Protein AF-A0AAV9Q1L6-F1 (afdb_monomer_lite)

Secondary structure (DSSP, 8-state):
------------TT--HHHHHHHTS---TT--EEEEE-TTSEEEEEETTS-EEEEEEPPHHHHHHHHTTS-HHHHHHHHHHTTT--GGG---HHHHHS--GGGS-HHHHHHHHTTSSSS---------

Organism: NCBI:txid1690605

Sequence (128 aa):
MEQPTSGPKLSCGNQPVLLTELKALEKHPTGEGFSHLGMDGVWREFDKDGKVWSYQTLSPEEIKEMVNVWPEDIRNFLEKELRGVDGRNVKDMAQLLHPDADIMPPVLQSAIVGHQQVTSASQKNSTS

Foldseek 3Di:
DDDDDDDDDPDDPDDPPLVVVLVVPDADPVNAWDWDQFLLQKIFTAHNVRWTPDIDWAALVSQLSVLVVDP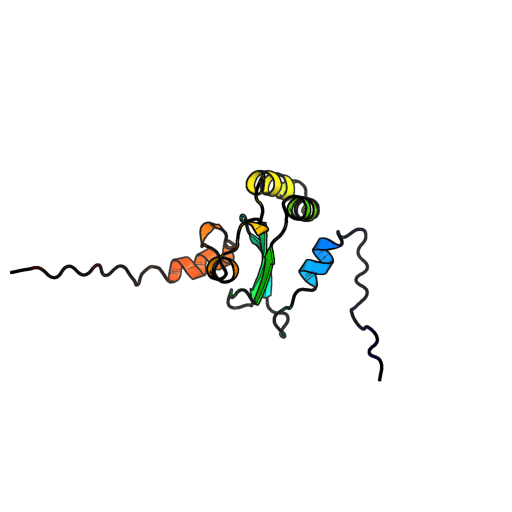PVSSVVSCVSNPVRGSVVPPDPCCRGPPDLVRRDPVCVVVVVVPPPPPPPPDDDDDD

Structure (mmCIF, N/CA/C/O backbone):
data_AF-A0AAV9Q1L6-F1
#
_entry.id   AF-A0AAV9Q1L6-F1
#
loop_
_atom_site.group_PDB
_atom_site.id
_atom_site.type_symbol
_atom_site.label_atom_id
_atom_site.label_alt_id
_atom_site.label_comp_id
_atom_site.label_asym_id
_atom_site.label_entity_id
_atom_site.label_seq_id
_atom_site.pdbx_PDB_ins_code
_atom_site.Cartn_x
_atom_site.Cartn_y
_atom_site.Cartn_z
_atom_site.occupancy
_atom_site.B_iso_or_equiv
_atom_site.auth_seq_id
_atom_site.auth_comp_id
_atom_site.auth_asym_id
_atom_site.auth_atom_id
_atom_site.pdbx_PDB_model_num
ATOM 1 N N . MET A 1 1 ? 34.465 -0.546 16.634 1.00 42.91 1 MET A N 1
ATOM 2 C CA . MET A 1 1 ? 34.159 0.184 15.388 1.00 42.91 1 MET A CA 1
ATOM 3 C C . MET A 1 1 ? 32.656 0.275 15.333 1.00 42.91 1 MET A C 1
ATOM 5 O O . MET A 1 1 ? 31.982 -0.676 14.968 1.00 42.91 1 MET A O 1
ATOM 9 N N . GLU A 1 2 ? 32.169 1.353 15.922 1.00 39.47 2 GLU A N 1
ATOM 10 C CA . GLU A 1 2 ? 30.757 1.642 16.120 1.00 39.47 2 GLU A CA 1
ATOM 11 C C . GLU A 1 2 ? 30.200 2.156 14.795 1.00 39.47 2 GLU A C 1
ATOM 13 O O . GLU A 1 2 ? 30.866 2.933 14.113 1.00 39.47 2 GLU A O 1
ATOM 18 N N . GLN A 1 3 ? 29.019 1.687 14.404 1.00 42.31 3 GLN A N 1
ATOM 19 C CA . GLN A 1 3 ? 28.280 2.260 13.285 1.00 42.31 3 GLN A CA 1
ATOM 20 C C . GLN A 1 3 ? 27.481 3.463 13.800 1.00 42.31 3 GLN A C 1
ATOM 22 O O . GLN A 1 3 ? 26.657 3.268 14.695 1.00 42.31 3 GLN A O 1
ATOM 27 N N . PRO A 1 4 ? 27.627 4.669 13.224 1.00 41.53 4 PRO A N 1
ATOM 28 C CA . PRO A 1 4 ? 26.617 5.698 13.354 1.00 41.53 4 PRO A CA 1
ATOM 29 C C . PRO A 1 4 ? 26.000 5.992 11.982 1.00 41.53 4 PRO A C 1
ATOM 31 O O . PRO A 1 4 ? 26.627 6.549 11.084 1.00 41.53 4 PRO A O 1
ATOM 34 N N . THR A 1 5 ? 24.747 5.561 11.845 1.00 45.31 5 THR A N 1
ATOM 35 C CA . THR A 1 5 ? 23.634 6.396 11.370 1.00 45.31 5 THR A CA 1
ATOM 36 C C . THR A 1 5 ? 23.948 7.403 10.254 1.00 45.31 5 THR A C 1
ATOM 38 O O . THR A 1 5 ? 24.226 8.575 10.495 1.00 45.31 5 THR A O 1
ATOM 41 N N . SER A 1 6 ? 23.757 6.987 9.001 1.00 41.81 6 SER A N 1
ATOM 42 C CA . SER A 1 6 ? 23.529 7.926 7.898 1.00 41.81 6 SER A CA 1
ATOM 43 C C . SER A 1 6 ? 22.317 7.481 7.084 1.00 41.81 6 SER A C 1
ATOM 45 O O . SER A 1 6 ? 22.430 6.859 6.036 1.00 41.81 6 SER A O 1
ATOM 47 N N . GLY A 1 7 ? 21.132 7.758 7.627 1.00 38.56 7 GLY A N 1
ATOM 48 C CA . GLY A 1 7 ? 19.896 7.844 6.855 1.00 38.56 7 GLY A CA 1
ATOM 49 C C . GLY A 1 7 ? 19.538 9.326 6.724 1.00 38.56 7 GLY A C 1
ATOM 50 O O . GLY A 1 7 ? 19.563 10.028 7.740 1.00 38.56 7 GLY A O 1
ATOM 51 N N . PRO A 1 8 ? 19.274 9.850 5.515 1.00 42.44 8 PRO A N 1
ATOM 52 C CA . PRO A 1 8 ? 19.032 11.269 5.321 1.00 42.44 8 PRO A CA 1
ATOM 53 C C . PRO A 1 8 ? 17.811 11.718 6.126 1.00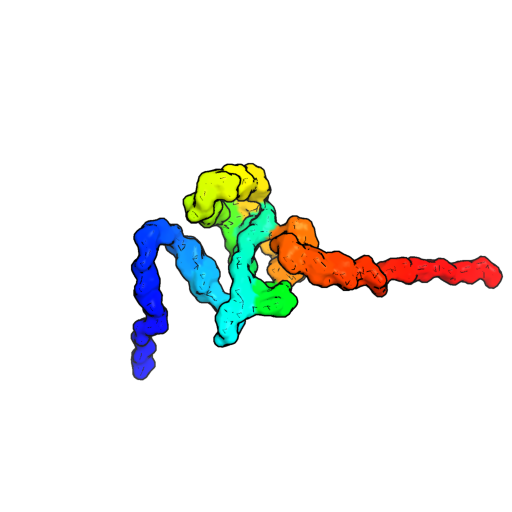 42.44 8 PRO A C 1
ATOM 55 O O . PRO A 1 8 ? 16.732 11.132 6.063 1.00 42.44 8 PRO A O 1
ATOM 58 N N . LYS A 1 9 ? 18.015 12.800 6.879 1.00 45.22 9 LYS A N 1
ATOM 59 C CA . LYS A 1 9 ? 17.005 13.586 7.585 1.00 45.22 9 LYS A CA 1
ATOM 60 C C . LYS A 1 9 ? 15.962 14.091 6.580 1.00 45.22 9 LYS A C 1
ATOM 62 O O . LYS A 1 9 ? 16.105 15.182 6.033 1.00 45.22 9 LYS A O 1
ATOM 67 N N . LEU A 1 10 ? 14.918 13.307 6.323 1.00 37.88 10 LEU A N 1
ATOM 68 C CA . LEU A 1 10 ? 13.765 13.740 5.537 1.00 37.88 10 LEU A CA 1
ATOM 69 C C . LEU A 1 10 ? 12.830 14.540 6.445 1.00 37.88 10 LEU A C 1
ATOM 71 O O . LEU A 1 10 ? 11.971 14.018 7.145 1.00 37.88 10 LEU A O 1
ATOM 75 N N . SER A 1 11 ? 13.065 15.848 6.450 1.00 61.22 11 SER A N 1
ATOM 76 C CA . SER A 1 11 ? 12.168 16.850 7.009 1.00 61.22 11 SER A CA 1
ATOM 77 C C . SER A 1 11 ? 10.964 17.034 6.081 1.00 61.22 11 SER A C 1
ATOM 79 O O . SER A 1 11 ? 11.045 17.808 5.130 1.00 61.22 11 SER A O 1
ATOM 81 N N . CYS A 1 12 ? 9.841 16.382 6.383 1.00 31.11 12 CYS A N 1
ATOM 82 C CA . CYS A 1 12 ? 8.501 16.782 5.938 1.00 31.11 12 CYS A CA 1
ATOM 83 C C . CYS A 1 12 ? 7.532 16.538 7.107 1.00 31.11 12 CYS A C 1
ATOM 85 O O . CYS A 1 12 ? 7.426 15.412 7.585 1.00 31.11 12 CYS A O 1
ATOM 87 N N . GLY A 1 13 ? 6.905 17.600 7.622 1.00 43.97 13 GLY A N 1
ATOM 88 C CA . GLY A 1 13 ? 6.117 17.598 8.860 1.00 43.97 13 GLY A CA 1
ATOM 89 C C . GLY A 1 13 ? 5.041 16.507 8.936 1.00 43.97 13 GLY A C 1
ATOM 90 O O . GLY A 1 13 ? 4.395 16.191 7.941 1.00 43.97 13 GLY A O 1
ATOM 91 N N . ASN A 1 14 ? 4.878 15.947 10.140 1.00 49.72 14 ASN A N 1
ATOM 92 C CA . ASN A 1 14 ? 3.850 14.983 10.551 1.00 49.72 14 ASN A CA 1
ATOM 93 C C . ASN A 1 14 ? 3.542 13.868 9.535 1.00 49.72 14 ASN A C 1
ATOM 95 O O . ASN A 1 14 ? 2.381 13.604 9.230 1.00 49.72 14 ASN A O 1
ATOM 99 N N . GLN A 1 15 ? 4.564 13.186 9.014 1.00 52.72 15 GLN A N 1
ATOM 100 C CA . GLN A 1 15 ? 4.327 11.873 8.413 1.00 52.72 15 GLN A CA 1
ATOM 101 C C . GLN A 1 15 ? 4.038 10.866 9.538 1.00 52.72 15 GLN A C 1
ATOM 103 O O . GLN A 1 15 ? 4.763 10.880 10.539 1.00 52.72 15 GLN A O 1
ATOM 108 N N . PRO A 1 16 ? 3.004 10.015 9.413 1.00 67.38 16 PRO A N 1
ATOM 109 C CA . PRO A 1 16 ? 2.808 8.924 10.355 1.00 67.38 16 PRO A CA 1
ATOM 110 C C . PRO A 1 16 ? 4.066 8.056 10.400 1.00 67.38 16 PRO A C 1
ATOM 112 O O . PRO A 1 16 ? 4.692 7.799 9.364 1.00 67.38 16 PRO A O 1
ATOM 115 N N . VAL A 1 17 ? 4.459 7.643 11.607 1.00 78.69 17 VAL A N 1
ATOM 116 C CA . VAL A 1 17 ? 5.659 6.818 11.842 1.00 78.69 17 VAL A CA 1
ATOM 117 C C . VAL A 1 17 ? 5.615 5.577 10.949 1.00 78.69 17 VAL A C 1
ATOM 119 O O . VAL A 1 17 ? 6.598 5.262 10.280 1.00 78.69 17 VAL A O 1
ATOM 122 N N . LEU A 1 18 ? 4.419 5.009 10.806 1.00 82.44 18 LEU A N 1
ATOM 123 C CA . LEU A 1 18 ? 4.117 3.874 9.954 1.00 82.44 18 LEU A CA 1
ATOM 124 C C . LEU A 1 18 ? 4.542 4.064 8.491 1.00 82.44 18 LEU A C 1
ATOM 126 O O . LEU A 1 18 ? 5.195 3.200 7.917 1.00 82.44 18 LEU A O 1
ATOM 130 N N . LEU A 1 19 ? 4.239 5.209 7.871 1.00 80.62 19 LEU A N 1
ATOM 131 C CA . LEU A 1 19 ? 4.650 5.465 6.485 1.00 80.62 19 LEU A CA 1
ATOM 132 C C . LEU A 1 19 ? 6.176 5.517 6.353 1.00 80.62 19 LEU A C 1
ATOM 134 O O . LEU A 1 19 ? 6.727 5.138 5.320 1.00 80.62 19 LEU A O 1
ATOM 138 N N . THR A 1 20 ? 6.859 6.003 7.387 1.00 79.81 20 THR A N 1
ATOM 139 C CA . THR A 1 20 ? 8.323 6.060 7.411 1.00 79.81 20 THR A CA 1
ATOM 140 C C . THR A 1 20 ? 8.912 4.656 7.511 1.00 79.81 20 THR A C 1
ATOM 142 O O . THR A 1 20 ? 9.833 4.345 6.760 1.00 79.81 20 THR A O 1
ATOM 145 N N . GLU A 1 21 ? 8.347 3.794 8.358 1.00 83.31 21 GLU A N 1
ATOM 146 C CA . GLU A 1 21 ? 8.732 2.381 8.471 1.00 83.31 21 GLU A CA 1
ATOM 147 C C . GLU A 1 21 ? 8.477 1.617 7.166 1.00 83.31 21 GLU A C 1
ATOM 149 O O . GLU A 1 21 ? 9.369 0.940 6.661 1.00 83.31 21 GLU A O 1
ATOM 154 N N . LEU A 1 22 ? 7.312 1.812 6.544 1.00 83.25 22 LEU A N 1
ATOM 155 C CA . LEU A 1 22 ? 6.973 1.192 5.260 1.00 83.25 22 LEU A CA 1
ATOM 156 C C . LEU A 1 22 ? 7.888 1.644 4.121 1.00 83.25 22 LEU A C 1
ATOM 158 O O . LEU A 1 22 ? 8.234 0.859 3.240 1.00 83.25 22 LEU A O 1
ATOM 162 N N . LYS A 1 23 ? 8.318 2.909 4.127 1.00 77.81 23 LYS A N 1
ATOM 163 C CA . LYS A 1 23 ? 9.311 3.411 3.168 1.00 77.81 23 LYS A CA 1
ATOM 164 C C . LYS A 1 23 ? 10.734 2.955 3.482 1.00 77.81 23 LYS A C 1
ATOM 166 O O . LYS A 1 23 ? 11.572 3.036 2.588 1.00 77.81 23 LYS A O 1
ATOM 171 N N . ALA A 1 24 ? 11.001 2.519 4.709 1.00 80.56 24 ALA A N 1
ATOM 172 C CA . ALA A 1 24 ? 12.282 1.969 5.133 1.00 80.56 24 ALA A CA 1
ATOM 173 C C . ALA A 1 24 ? 12.402 0.456 4.877 1.00 80.56 24 ALA A C 1
ATOM 175 O O . ALA A 1 24 ? 13.473 -0.100 5.122 1.00 80.56 24 ALA A O 1
ATOM 176 N N . LEU A 1 25 ? 11.343 -0.195 4.374 1.00 79.19 25 LEU A N 1
ATOM 177 C CA . LEU A 1 25 ? 11.412 -1.574 3.891 1.00 79.19 25 LEU A CA 1
ATOM 178 C C . LEU A 1 25 ? 12.515 -1.730 2.842 1.00 79.19 25 LEU A C 1
ATOM 180 O O . LEU A 1 25 ? 12.850 -0.780 2.126 1.00 79.19 25 LEU A O 1
ATOM 184 N N . GLU A 1 26 ? 13.073 -2.940 2.761 1.00 77.19 26 GLU A N 1
ATOM 185 C CA . GLU A 1 26 ? 14.093 -3.254 1.768 1.00 77.19 26 GLU A CA 1
ATOM 186 C C . GLU A 1 26 ? 13.557 -2.929 0.373 1.00 77.19 26 GLU A C 1
ATOM 188 O O . GLU A 1 26 ? 12.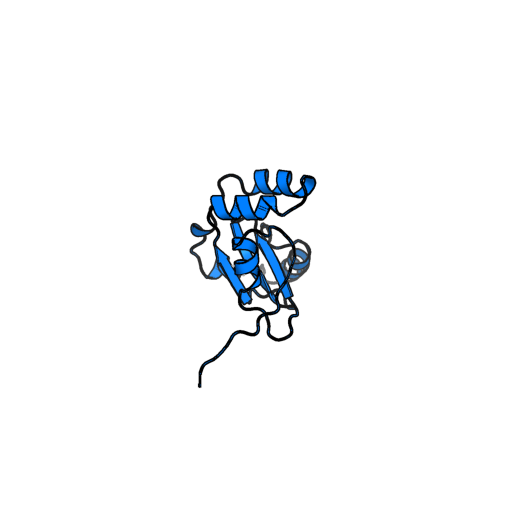489 -3.384 -0.038 1.00 77.19 26 GLU A O 1
ATOM 193 N N . LYS A 1 27 ? 14.311 -2.098 -0.343 1.00 74.75 27 LYS A N 1
ATOM 194 C CA . LYS A 1 27 ? 14.017 -1.715 -1.719 1.00 74.75 27 LYS A CA 1
ATOM 195 C C . LYS A 1 27 ? 14.985 -2.420 -2.645 1.00 74.75 27 LYS A C 1
ATOM 197 O O . LYS A 1 27 ? 16.083 -2.809 -2.238 1.00 74.75 27 LYS A O 1
ATOM 202 N N . HIS A 1 28 ? 14.618 -2.493 -3.918 1.00 70.88 28 HIS A N 1
ATOM 203 C CA . HIS A 1 28 ? 15.562 -2.921 -4.935 1.00 70.88 28 HIS A CA 1
ATOM 204 C C . HIS A 1 28 ? 16.810 -2.004 -4.911 1.00 70.88 28 HIS A C 1
ATOM 206 O O . HIS A 1 28 ? 16.662 -0.781 -4.825 1.00 70.88 28 HIS A O 1
ATOM 212 N N . PRO A 1 29 ? 18.043 -2.544 -4.984 1.00 70.81 29 PRO A N 1
ATOM 213 C CA . PRO A 1 29 ? 19.285 -1.773 -4.836 1.00 70.81 29 PRO A CA 1
ATOM 214 C C . PRO A 1 29 ? 19.492 -0.695 -5.907 1.00 70.81 29 PRO A C 1
ATOM 216 O O . PRO A 1 29 ? 20.289 0.218 -5.707 1.00 70.81 29 PRO A O 1
ATOM 219 N N . THR A 1 30 ? 18.782 -0.773 -7.035 1.00 72.94 30 THR A N 1
ATOM 220 C CA . THR A 1 30 ? 18.796 0.288 -8.056 1.00 72.94 30 THR A CA 1
ATOM 221 C C . THR A 1 30 ? 17.852 1.447 -7.729 1.00 72.94 30 THR A C 1
ATOM 223 O O . THR A 1 30 ? 17.882 2.466 -8.412 1.00 72.94 30 THR A O 1
ATOM 226 N N . GLY A 1 31 ? 17.014 1.315 -6.694 1.00 68.19 31 GLY A N 1
ATOM 227 C CA . GLY A 1 31 ? 15.944 2.261 -6.372 1.00 68.19 31 GLY A CA 1
ATOM 228 C C . GLY A 1 31 ? 14.800 2.260 -7.391 1.00 68.19 31 GLY A C 1
ATOM 229 O O . GLY A 1 31 ? 13.891 3.081 -7.287 1.00 68.19 31 GLY A O 1
ATOM 230 N N . GLU A 1 32 ? 14.843 1.359 -8.374 1.00 69.62 32 GLU A N 1
ATOM 231 C CA . GLU A 1 32 ? 13.823 1.210 -9.404 1.00 69.62 32 GLU A CA 1
ATOM 232 C C . GLU A 1 32 ? 12.722 0.290 -8.876 1.00 69.62 32 GLU A C 1
ATOM 234 O O . GLU A 1 32 ? 12.919 -0.910 -8.700 1.00 69.62 32 GLU A O 1
ATOM 239 N N . GLY A 1 33 ? 11.569 0.873 -8.570 1.00 75.94 33 GLY A N 1
ATOM 240 C CA . GLY A 1 33 ? 10.446 0.163 -7.981 1.00 75.94 33 GLY A CA 1
ATOM 241 C C . GLY A 1 33 ? 9.360 1.120 -7.519 1.00 75.94 33 GLY A C 1
ATOM 242 O O . GLY A 1 33 ? 9.498 2.342 -7.626 1.00 75.94 33 GLY A O 1
ATOM 243 N N . PHE A 1 34 ? 8.267 0.570 -7.004 1.00 81.75 34 PHE A N 1
ATOM 244 C CA . PHE A 1 34 ? 7.188 1.367 -6.441 1.00 81.75 34 PHE A CA 1
ATOM 245 C C . PHE A 1 34 ? 6.495 0.649 -5.284 1.00 81.75 34 PHE A C 1
ATOM 247 O O . PHE A 1 34 ? 6.379 -0.575 -5.255 1.00 81.75 34 PHE A O 1
ATOM 254 N N . SER A 1 35 ? 5.996 1.443 -4.341 1.00 84.94 35 SER A N 1
ATOM 255 C CA . SER A 1 35 ? 5.211 0.956 -3.213 1.00 84.94 35 SER A CA 1
ATOM 256 C C . SER A 1 35 ? 3.725 0.982 -3.543 1.00 84.94 35 SER A C 1
ATOM 258 O O . SER A 1 35 ? 3.233 1.955 -4.122 1.00 84.94 35 SER A O 1
ATOM 260 N N . HIS A 1 36 ? 2.988 -0.041 -3.127 1.00 85.75 36 HIS A N 1
ATOM 261 C CA . HIS A 1 36 ? 1.545 -0.100 -3.315 1.00 85.75 36 HIS A CA 1
ATOM 262 C C . HIS A 1 36 ? 0.853 -0.738 -2.110 1.00 85.75 36 HIS A C 1
ATOM 264 O O . HIS A 1 36 ? 1.260 -1.796 -1.630 1.00 85.75 36 HIS A O 1
ATOM 270 N N . LEU A 1 37 ? -0.211 -0.087 -1.637 1.00 86.75 37 LEU A N 1
ATOM 271 C CA . LEU A 1 37 ? -1.138 -0.653 -0.663 1.00 86.75 37 LEU A CA 1
ATOM 272 C C . LEU A 1 37 ? -2.215 -1.426 -1.423 1.00 86.75 37 LEU A C 1
ATOM 274 O O . LEU A 1 37 ? -3.036 -0.812 -2.102 1.00 86.75 37 LEU A O 1
ATOM 278 N N . GLY A 1 38 ? -2.196 -2.752 -1.311 1.00 84.62 38 GLY A N 1
ATOM 279 C CA . GLY A 1 38 ? -3.229 -3.591 -1.909 1.00 84.62 38 GLY A CA 1
ATOM 280 C C . GLY A 1 38 ? -4.564 -3.467 -1.170 1.00 84.62 38 GLY A C 1
ATOM 281 O O . GLY A 1 38 ? -4.609 -3.144 0.021 1.00 84.62 38 GLY A O 1
ATOM 282 N N . MET A 1 39 ? -5.662 -3.768 -1.871 1.00 84.38 39 MET A N 1
ATOM 283 C CA . MET A 1 39 ? -7.026 -3.784 -1.304 1.00 84.38 39 MET A CA 1
ATOM 284 C C . MET A 1 39 ? -7.226 -4.878 -0.237 1.00 84.38 39 MET A C 1
ATOM 286 O O . MET A 1 39 ? -8.245 -4.925 0.441 1.00 84.38 39 MET A O 1
ATOM 290 N N . ASP A 1 40 ? -6.232 -5.741 -0.061 1.00 83.94 40 ASP A N 1
ATOM 291 C CA . ASP A 1 40 ? -6.124 -6.754 0.981 1.00 83.94 40 ASP A CA 1
ATOM 292 C C . ASP A 1 40 ? -5.441 -6.245 2.265 1.00 83.94 40 ASP A C 1
ATOM 294 O O . ASP A 1 40 ? -5.276 -7.005 3.215 1.00 83.94 40 ASP A O 1
ATOM 298 N N . GLY A 1 41 ? -5.060 -4.962 2.327 1.00 87.06 41 GLY A N 1
ATOM 299 C CA . GLY A 1 41 ? -4.460 -4.353 3.519 1.00 87.06 41 GLY A CA 1
ATOM 300 C C . GLY A 1 41 ? -2.972 -4.664 3.689 1.00 87.06 41 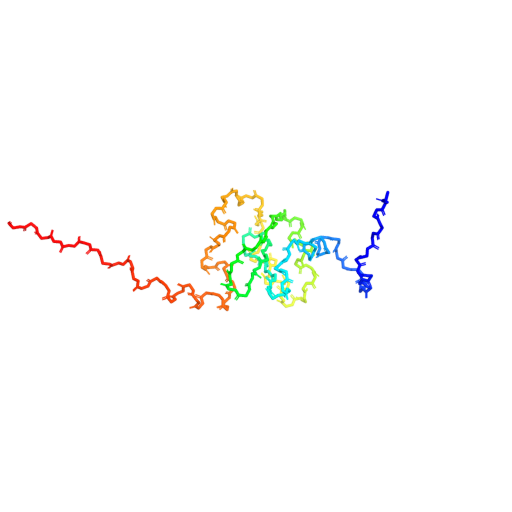GLY A C 1
ATOM 301 O O . GLY A 1 41 ? -2.422 -4.525 4.783 1.00 87.06 41 GLY A O 1
ATOM 302 N N . VAL A 1 42 ? -2.312 -5.101 2.618 1.00 89.31 42 VAL A N 1
ATOM 303 C CA . VAL A 1 42 ? -0.885 -5.427 2.613 1.00 89.31 42 VAL A CA 1
ATOM 304 C C . VAL A 1 42 ? -0.133 -4.392 1.789 1.00 89.31 42 VAL A C 1
ATOM 306 O O . VAL A 1 42 ? -0.445 -4.140 0.622 1.00 89.31 42 VAL A O 1
ATOM 309 N N . TRP A 1 43 ? 0.886 -3.797 2.400 1.00 89.12 43 TRP A N 1
ATOM 310 C CA . TRP A 1 43 ? 1.827 -2.922 1.720 1.00 89.12 43 TRP A CA 1
ATOM 311 C C . TRP A 1 43 ? 2.879 -3.762 1.007 1.00 89.12 43 TRP A C 1
ATOM 313 O O . TRP A 1 43 ? 3.500 -4.622 1.627 1.00 89.12 43 TRP A O 1
ATOM 323 N N . ARG A 1 44 ? 3.093 -3.520 -0.284 1.00 87.06 44 ARG A N 1
ATOM 324 C CA . ARG A 1 44 ? 4.057 -4.255 -1.106 1.00 87.06 44 ARG A CA 1
ATOM 325 C C . ARG A 1 44 ? 4.999 -3.289 -1.811 1.00 87.06 44 ARG A C 1
ATOM 327 O O . ARG A 1 44 ? 4.560 -2.309 -2.409 1.00 87.06 44 ARG A O 1
ATOM 334 N N . GLU A 1 45 ? 6.285 -3.596 -1.750 1.00 87.44 45 GLU A N 1
ATOM 335 C CA . GLU A 1 45 ? 7.337 -2.988 -2.558 1.00 87.44 45 GLU A CA 1
ATOM 336 C C . GLU A 1 45 ? 7.538 -3.847 -3.800 1.00 87.44 45 GLU A C 1
ATOM 338 O O . GLU A 1 45 ? 7.920 -5.014 -3.698 1.00 87.44 45 GLU A O 1
ATOM 343 N N . PHE A 1 46 ? 7.282 -3.269 -4.965 1.00 83.12 46 PHE A N 1
ATOM 344 C CA . PHE A 1 46 ? 7.524 -3.900 -6.253 1.00 83.12 46 PHE A CA 1
ATOM 345 C C . PHE A 1 46 ? 8.829 -3.387 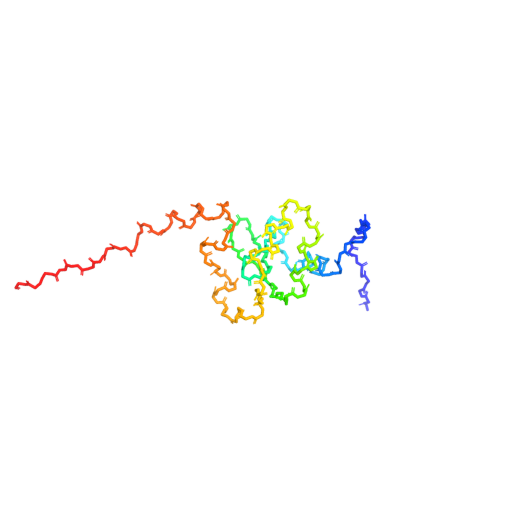-6.854 1.00 83.12 46 PHE A C 1
ATOM 347 O O . PHE A 1 46 ? 9.126 -2.196 -6.783 1.00 83.12 46 PHE A O 1
ATOM 354 N N . ASP A 1 47 ? 9.582 -4.284 -7.475 1.00 82.00 47 ASP A N 1
ATOM 355 C CA . ASP A 1 47 ? 10.684 -3.960 -8.381 1.00 82.00 47 ASP A CA 1
ATOM 356 C C . ASP A 1 47 ? 10.149 -3.536 -9.773 1.00 82.00 47 ASP A C 1
ATOM 358 O O . ASP A 1 47 ? 8.958 -3.679 -10.070 1.00 82.00 47 ASP A O 1
ATOM 362 N N . LYS A 1 48 ? 11.022 -3.006 -10.639 1.00 79.31 48 LYS A N 1
ATOM 363 C CA . LYS A 1 48 ? 10.702 -2.611 -12.022 1.00 79.31 48 LYS A CA 1
ATOM 364 C C . LYS A 1 48 ? 10.056 -3.717 -12.867 1.00 79.31 48 LYS A C 1
ATOM 366 O O . LYS A 1 48 ? 9.271 -3.402 -13.758 1.00 79.31 48 LYS A O 1
ATOM 371 N N . ASP A 1 49 ? 10.354 -4.987 -12.592 1.00 76.44 49 ASP A N 1
ATOM 372 C CA . ASP A 1 49 ? 9.778 -6.144 -13.281 1.00 76.44 49 ASP A CA 1
ATOM 373 C C . ASP A 1 49 ? 8.399 -6.537 -12.707 1.00 76.44 49 ASP A C 1
ATOM 375 O O . ASP A 1 49 ? 7.791 -7.521 -13.127 1.00 76.44 49 ASP A O 1
ATOM 379 N N . GLY A 1 50 ? 7.877 -5.776 -11.736 1.00 72.44 50 GLY A N 1
ATOM 380 C CA . GLY A 1 50 ? 6.588 -6.037 -11.093 1.00 72.44 50 GLY A CA 1
ATOM 381 C C . GLY A 1 50 ? 6.630 -7.193 -10.092 1.00 72.44 50 GLY A C 1
ATOM 382 O O . GLY A 1 50 ? 5.586 -7.737 -9.730 1.00 72.44 50 GLY A O 1
ATOM 383 N N . LYS A 1 51 ? 7.826 -7.578 -9.631 1.00 80.31 51 LYS A N 1
ATOM 384 C CA . LYS A 1 51 ? 8.019 -8.599 -8.597 1.00 80.31 51 LYS A CA 1
ATOM 385 C C . LYS A 1 51 ? 7.986 -7.969 -7.207 1.00 80.31 51 LYS A C 1
ATOM 387 O O . LYS A 1 51 ? 8.653 -6.965 -6.976 1.00 80.31 51 LYS A O 1
ATOM 392 N N . VAL A 1 52 ? 7.269 -8.591 -6.270 1.00 83.44 52 VAL A N 1
ATOM 393 C CA . VAL A 1 52 ? 7.280 -8.175 -4.861 1.00 83.44 52 VAL A CA 1
ATOM 394 C C . VAL A 1 52 ? 8.663 -8.449 -4.265 1.00 83.44 52 VAL A C 1
ATOM 396 O O . VAL A 1 52 ? 9.104 -9.597 -4.199 1.00 83.44 52 VAL A O 1
ATOM 399 N N . TRP A 1 53 ? 9.348 -7.388 -3.848 1.00 84.00 53 TRP A N 1
ATOM 400 C CA . TRP A 1 53 ? 10.636 -7.449 -3.160 1.00 84.00 53 TRP A CA 1
ATOM 401 C C . TRP A 1 53 ? 10.460 -7.567 -1.648 1.00 84.00 53 TRP A C 1
ATOM 403 O O . TRP A 1 53 ? 11.155 -8.323 -0.976 1.00 84.00 53 TRP A O 1
ATOM 413 N N . SER A 1 54 ? 9.510 -6.816 -1.103 1.00 84.94 54 SER A N 1
ATOM 414 C CA . SER A 1 54 ? 9.200 -6.800 0.322 1.00 84.94 54 SER A CA 1
ATOM 415 C C . SER A 1 54 ? 7.725 -6.515 0.526 1.00 84.94 54 SER A C 1
ATOM 417 O O . SER A 1 54 ? 7.084 -5.859 -0.294 1.00 84.94 54 SER A O 1
ATOM 419 N N . TYR A 1 55 ? 7.176 -7.024 1.620 1.00 88.56 55 TYR A N 1
ATOM 420 C CA . TYR A 1 55 ? 5.787 -6.802 1.980 1.00 88.56 55 TYR A CA 1
ATOM 421 C C . TYR A 1 55 ? 5.657 -6.599 3.485 1.00 88.56 55 TYR A C 1
ATOM 423 O O . TYR A 1 55 ? 6.438 -7.130 4.272 1.00 88.56 55 TYR A O 1
ATOM 431 N N . GLN A 1 56 ? 4.636 -5.850 3.878 1.00 87.81 56 GLN A N 1
ATOM 432 C CA . GLN A 1 56 ? 4.264 -5.640 5.264 1.00 87.81 56 GLN A CA 1
ATOM 433 C C . GLN A 1 56 ? 2.747 -5.732 5.379 1.00 87.81 56 GLN A C 1
ATOM 435 O O . GLN A 1 56 ? 2.004 -4.972 4.757 1.00 87.81 56 GLN A O 1
ATOM 440 N N . THR A 1 57 ? 2.278 -6.686 6.175 1.00 89.62 57 THR A N 1
ATOM 441 C CA . THR A 1 57 ? 0.859 -6.797 6.518 1.00 89.62 57 THR A CA 1
ATOM 442 C C . THR A 1 57 ? 0.509 -5.710 7.521 1.00 89.62 57 THR A C 1
ATOM 444 O O . THR A 1 57 ? 1.189 -5.610 8.547 1.00 89.62 57 THR A O 1
ATOM 447 N N . LEU A 1 58 ? -0.540 -4.937 7.250 1.00 88.06 58 LEU A N 1
ATOM 448 C CA . LEU A 1 58 ? -1.003 -3.875 8.135 1.00 88.06 58 LEU A CA 1
ATOM 449 C C . LEU A 1 58 ? -2.257 -4.311 8.890 1.00 88.06 58 LEU A C 1
ATOM 451 O O . LEU A 1 58 ? -3.128 -4.995 8.349 1.00 88.06 58 LEU A O 1
ATOM 455 N N . SER A 1 59 ? -2.358 -3.900 10.148 1.00 88.06 59 SER A N 1
ATOM 456 C CA . SER A 1 59 ? -3.599 -3.983 10.913 1.00 88.06 59 SER A CA 1
ATOM 457 C C . SER A 1 59 ? -4.623 -2.942 10.432 1.00 88.06 59 SER A C 1
ATOM 459 O O . SER A 1 59 ? -4.255 -1.955 9.793 1.00 88.06 59 SER A O 1
ATOM 461 N N . PRO A 1 60 ? -5.917 -3.094 10.764 1.00 87.25 60 PRO A N 1
ATOM 462 C CA . PRO A 1 60 ? -6.952 -2.136 10.365 1.00 87.25 60 PRO A CA 1
ATOM 463 C C . PRO A 1 60 ? -6.674 -0.699 10.837 1.00 87.25 60 PRO A C 1
ATOM 465 O O . PRO A 1 60 ? -7.048 0.265 10.170 1.00 87.25 60 PRO A O 1
ATOM 468 N N . GLU A 1 61 ? -6.013 -0.551 11.987 1.00 87.50 61 GLU A N 1
ATOM 469 C CA . GLU A 1 61 ? -5.625 0.744 12.556 1.00 87.50 61 GLU A CA 1
ATOM 470 C C . GLU A 1 61 ? -4.502 1.394 11.740 1.00 87.50 61 GLU A C 1
ATOM 472 O O . GLU A 1 61 ? -4.606 2.560 11.360 1.00 87.50 61 GLU A O 1
ATOM 477 N N . GLU A 1 62 ? -3.481 0.612 11.388 1.00 87.88 62 GLU A N 1
ATOM 478 C CA . GLU A 1 62 ? -2.368 1.038 10.538 1.00 87.88 62 GLU A CA 1
ATOM 479 C C . GLU A 1 62 ? -2.834 1.392 9.120 1.00 87.88 62 GLU A C 1
ATOM 481 O O . GLU A 1 62 ? -2.432 2.411 8.559 1.00 87.88 62 GLU A O 1
ATOM 486 N N . ILE A 1 63 ? -3.745 0.596 8.552 1.00 87.94 63 ILE A N 1
ATOM 487 C CA . ILE A 1 63 ? -4.367 0.891 7.259 1.00 87.94 63 ILE A CA 1
ATOM 488 C C . ILE A 1 63 ? -5.059 2.250 7.316 1.00 87.94 63 ILE A C 1
ATOM 490 O O . ILE A 1 63 ? -4.856 3.076 6.431 1.00 87.94 63 ILE A O 1
ATOM 494 N N . LYS A 1 64 ? -5.841 2.520 8.364 1.00 86.62 64 LYS A N 1
ATOM 495 C CA . LYS A 1 64 ? -6.529 3.803 8.520 1.00 86.62 64 LYS A CA 1
ATOM 496 C C . LYS A 1 64 ? -5.550 4.972 8.640 1.00 86.62 64 LYS A C 1
ATOM 498 O O . LYS A 1 64 ? -5.781 6.024 8.043 1.00 86.62 64 LYS A O 1
ATOM 503 N N . GLU A 1 65 ? -4.462 4.792 9.385 1.00 87.12 65 GLU A N 1
ATOM 504 C CA . GLU A 1 65 ? -3.413 5.802 9.528 1.00 87.12 65 GLU A CA 1
ATOM 505 C C . GLU A 1 65 ? -2.748 6.109 8.179 1.00 87.12 65 GLU A C 1
ATOM 507 O O . GLU A 1 65 ? -2.589 7.277 7.818 1.00 87.12 65 GLU A O 1
ATOM 512 N N . MET A 1 66 ? -2.461 5.070 7.391 1.00 84.38 66 MET A N 1
ATOM 513 C CA . MET A 1 66 ? -1.952 5.208 6.029 1.00 84.38 66 MET A CA 1
ATOM 514 C C . MET A 1 66 ? -2.947 5.915 5.123 1.00 84.38 66 MET A C 1
ATOM 516 O O . MET A 1 66 ? -2.584 6.878 4.456 1.00 84.38 66 MET A O 1
ATOM 520 N N . VAL A 1 67 ? -4.206 5.474 5.121 1.00 86.06 67 VAL A N 1
ATOM 521 C CA . VAL A 1 67 ? -5.281 6.035 4.295 1.00 86.06 67 VAL A CA 1
ATOM 522 C C . VAL A 1 67 ? -5.430 7.543 4.531 1.00 86.06 67 VAL A C 1
ATOM 524 O O . VAL A 1 67 ? -5.633 8.300 3.583 1.00 86.06 67 VAL A O 1
ATOM 527 N N . ASN A 1 68 ? -5.208 8.002 5.765 1.00 85.31 68 ASN A N 1
ATOM 528 C CA . ASN A 1 68 ? -5.257 9.414 6.135 1.00 85.31 68 ASN A CA 1
ATOM 529 C C . ASN A 1 68 ? -4.100 10.274 5.578 1.00 85.31 68 ASN A C 1
ATOM 531 O O . ASN A 1 68 ? -4.179 11.500 5.629 1.00 85.31 68 ASN A O 1
ATOM 535 N N . VAL A 1 69 ? -3.034 9.665 5.048 1.00 83.94 69 VAL A N 1
ATOM 536 C CA . VAL A 1 69 ? -1.946 10.380 4.353 1.00 83.94 69 VAL A CA 1
ATOM 537 C C . VAL A 1 69 ? -2.387 10.852 2.968 1.00 83.94 69 VAL A C 1
ATOM 539 O O . VAL A 1 69 ? -1.889 11.863 2.469 1.00 83.94 69 VAL A O 1
ATOM 542 N N . TRP A 1 70 ? -3.299 10.122 2.323 1.00 82.75 70 TRP A N 1
ATOM 543 C CA . TRP A 1 70 ? -3.777 10.471 0.991 1.00 82.75 70 TRP A CA 1
ATOM 544 C C . TRP A 1 70 ? -4.801 11.618 1.033 1.00 82.75 70 TRP A C 1
ATOM 546 O O . TRP A 1 70 ? -5.499 11.802 2.033 1.00 82.75 70 TRP A O 1
ATOM 556 N N . PRO A 1 71 ? -4.909 12.403 -0.058 1.00 85.69 71 PRO A N 1
ATOM 557 C CA . PRO A 1 71 ? -5.912 13.457 -0.174 1.00 85.69 71 PRO A CA 1
ATOM 558 C C . PRO A 1 71 ? -7.332 12.891 -0.067 1.00 85.69 71 PRO A C 1
ATOM 560 O O . PRO A 1 71 ? -7.573 11.726 -0.384 1.00 85.69 71 PRO A O 1
ATOM 563 N N . GLU A 1 72 ? -8.273 13.734 0.353 1.00 85.25 72 GLU A N 1
ATOM 564 C CA . GLU A 1 72 ? -9.633 13.340 0.740 1.00 85.25 72 GLU A CA 1
ATOM 565 C C . GLU A 1 72 ? -10.387 12.540 -0.338 1.00 85.25 72 GLU A C 1
ATOM 567 O O . GLU A 1 72 ? -11.063 11.564 -0.006 1.00 85.25 72 GLU A O 1
ATOM 572 N N . ASP A 1 73 ? -10.202 12.883 -1.616 1.00 84.31 73 ASP A N 1
ATOM 573 C CA . ASP A 1 73 ? -10.798 12.172 -2.754 1.00 84.31 73 ASP A CA 1
ATOM 574 C C . ASP A 1 73 ? -10.389 10.692 -2.802 1.00 84.31 73 ASP A C 1
ATOM 576 O O . ASP A 1 73 ? -11.215 9.806 -3.021 1.00 84.31 73 ASP A O 1
ATOM 580 N N . ILE A 1 74 ? -9.105 10.420 -2.556 1.00 82.62 74 ILE A N 1
ATOM 581 C CA . ILE A 1 74 ? -8.540 9.067 -2.537 1.00 82.62 74 ILE A CA 1
ATOM 582 C C . ILE A 1 74 ? -8.841 8.403 -1.193 1.00 82.62 74 ILE A C 1
ATOM 584 O O . ILE A 1 74 ? -9.205 7.230 -1.151 1.00 82.62 74 ILE A O 1
ATOM 588 N N . ARG A 1 75 ? -8.736 9.160 -0.096 1.00 86.44 75 ARG A N 1
ATOM 589 C CA . ARG A 1 75 ? -9.002 8.685 1.263 1.00 86.44 75 ARG A CA 1
ATOM 590 C C . ARG A 1 75 ? -10.386 8.060 1.368 1.00 86.44 75 ARG A C 1
ATOM 592 O O . ARG A 1 75 ? -10.490 6.924 1.802 1.00 86.44 75 ARG A O 1
ATOM 599 N N . ASN A 1 76 ? -11.433 8.759 0.930 1.00 86.56 76 ASN A N 1
ATOM 600 C CA . ASN A 1 76 ? -12.811 8.274 1.047 1.00 86.56 76 ASN A CA 1
ATOM 601 C C . ASN A 1 76 ? -13.040 6.974 0.252 1.00 86.56 76 ASN A C 1
ATOM 603 O O . ASN A 1 76 ? -13.740 6.069 0.706 1.00 86.56 76 ASN A O 1
ATOM 607 N N . PHE A 1 77 ? -12.411 6.859 -0.921 1.00 85.44 77 PHE A N 1
ATOM 608 C CA . PHE A 1 77 ? -12.414 5.620 -1.694 1.00 85.44 77 PHE A CA 1
ATOM 609 C C . PHE A 1 77 ? -11.708 4.489 -0.931 1.00 85.44 77 PHE A C 1
ATOM 611 O O . PHE A 1 77 ? -12.303 3.439 -0.707 1.00 85.44 77 PHE A O 1
ATOM 618 N N . LEU A 1 78 ? -10.480 4.721 -0.458 1.00 85.62 78 LEU A N 1
ATOM 619 C CA . LEU A 1 78 ? -9.704 3.719 0.273 1.00 85.62 78 LEU A CA 1
ATOM 620 C C . LEU A 1 78 ? -10.358 3.314 1.599 1.00 85.62 78 LEU A C 1
ATOM 622 O O . LEU A 1 78 ? -10.385 2.133 1.914 1.00 85.62 78 LEU A O 1
ATOM 626 N N . GLU A 1 79 ? -10.926 4.250 2.364 1.00 86.81 79 GLU A N 1
ATOM 627 C CA . GLU A 1 79 ? -11.644 3.951 3.611 1.00 86.81 79 GLU A CA 1
ATOM 628 C C . GLU A 1 79 ? -12.853 3.052 3.365 1.00 86.81 79 GLU A C 1
ATOM 630 O O . GLU A 1 79 ? -13.178 2.224 4.214 1.00 86.81 79 GLU A O 1
ATOM 635 N N . LYS A 1 80 ? -13.526 3.211 2.220 1.00 87.06 80 LYS A N 1
ATOM 636 C CA . LYS A 1 80 ? -14.663 2.377 1.839 1.00 87.06 80 LYS A CA 1
ATOM 637 C C . LYS A 1 80 ? -14.216 0.978 1.418 1.00 87.06 80 LYS A C 1
ATOM 639 O O . LYS A 1 80 ? -14.794 0.008 1.903 1.00 87.06 80 LYS A O 1
ATOM 644 N N . GLU A 1 81 ? -13.212 0.883 0.551 1.00 84.38 81 GLU A N 1
ATOM 645 C CA . GLU A 1 81 ? -12.726 -0.396 0.019 1.00 84.38 81 GLU A CA 1
ATOM 646 C C . GLU A 1 81 ? -11.981 -1.219 1.082 1.00 84.38 81 GLU A C 1
ATOM 648 O O . GLU A 1 81 ? -12.154 -2.430 1.163 1.00 84.38 81 GLU A O 1
ATOM 653 N N . LEU A 1 82 ? -11.212 -0.566 1.957 1.00 85.38 82 LEU A N 1
ATOM 654 C CA . LEU A 1 82 ? -10.431 -1.209 3.022 1.00 85.38 82 LEU A CA 1
ATOM 655 C C . LEU A 1 82 ? -11.206 -1.340 4.342 1.00 85.38 82 LEU A C 1
ATOM 657 O O . LEU A 1 82 ? -10.640 -1.683 5.386 1.00 85.38 82 LEU A O 1
ATOM 661 N N . ARG A 1 83 ? -12.514 -1.065 4.341 1.00 86.00 83 ARG A N 1
ATOM 662 C CA . ARG A 1 83 ? -13.322 -1.105 5.559 1.00 86.00 83 ARG A CA 1
ATOM 663 C C . ARG A 1 83 ? -13.422 -2.529 6.102 1.00 86.00 83 ARG A C 1
ATOM 665 O O . ARG A 1 83 ? -14.098 -3.376 5.530 1.00 86.00 83 ARG A O 1
ATOM 672 N N . GLY A 1 84 ? -12.832 -2.760 7.273 1.00 83.81 84 GLY A N 1
ATOM 673 C CA . GLY A 1 84 ? -12.840 -4.080 7.914 1.00 83.81 84 GLY A CA 1
ATOM 674 C C . GLY A 1 84 ? -11.836 -5.065 7.311 1.00 83.81 84 GLY A C 1
ATOM 675 O O . GLY A 1 84 ? -11.870 -6.243 7.659 1.00 83.81 84 GLY A O 1
ATOM 676 N N . VAL A 1 85 ? -10.945 -4.588 6.440 1.00 86.19 85 VAL A N 1
ATOM 677 C CA . VAL A 1 85 ? -9.814 -5.360 5.931 1.00 86.19 85 VAL A CA 1
ATOM 678 C C . VAL A 1 85 ? -8.723 -5.412 7.004 1.00 86.19 85 VAL A C 1
ATOM 680 O O . VAL A 1 85 ? -8.373 -4.393 7.596 1.00 86.19 85 VAL A O 1
ATOM 683 N N . ASP A 1 86 ? -8.194 -6.609 7.262 1.00 88.75 86 ASP A N 1
ATOM 684 C CA . ASP A 1 86 ? -7.033 -6.835 8.128 1.00 88.75 86 ASP A CA 1
ATOM 685 C C . ASP A 1 86 ? -5.967 -7.584 7.325 1.00 88.75 86 ASP A C 1
ATOM 687 O O . ASP A 1 86 ? -6.110 -8.780 7.050 1.00 88.75 86 ASP A O 1
ATOM 691 N N . GLY A 1 87 ? -4.888 -6.888 6.962 1.00 83.75 87 GLY A N 1
ATOM 692 C CA . GLY A 1 87 ? -3.800 -7.457 6.170 1.00 83.75 87 GLY A CA 1
ATOM 693 C C . GLY A 1 87 ? -3.081 -8.602 6.876 1.00 83.75 87 GLY A C 1
ATOM 694 O O . GLY A 1 87 ? -2.512 -9.469 6.220 1.00 83.75 87 GLY A O 1
ATOM 695 N N . ARG A 1 88 ? -3.155 -8.690 8.211 1.00 84.38 88 ARG A N 1
ATOM 696 C CA . ARG A 1 88 ? -2.572 -9.802 8.990 1.00 84.38 88 ARG A CA 1
ATOM 697 C C . ARG A 1 88 ? -3.330 -11.116 8.798 1.00 84.38 88 ARG A C 1
ATOM 699 O O . ARG A 1 88 ? -2.853 -12.177 9.210 1.00 84.38 88 ARG A O 1
ATOM 706 N N . ASN A 1 89 ? -4.521 -11.062 8.199 1.00 86.75 89 ASN A N 1
ATOM 707 C CA . ASN A 1 89 ? -5.260 -12.254 7.812 1.00 86.75 89 ASN A CA 1
ATOM 708 C C . ASN A 1 89 ? -4.696 -12.897 6.531 1.00 86.75 89 ASN A C 1
ATOM 710 O O . ASN A 1 89 ? -4.921 -14.085 6.299 1.00 86.75 89 ASN A O 1
ATOM 714 N N . VAL A 1 90 ? -3.916 -12.153 5.739 1.00 80.94 90 VAL A N 1
ATOM 715 C CA . VAL A 1 90 ? -3.185 -12.674 4.579 1.00 80.94 90 VAL A CA 1
ATOM 716 C C . VAL A 1 90 ? -1.936 -13.400 5.078 1.00 80.94 90 VAL A C 1
ATOM 718 O O . VAL A 1 90 ? -0.861 -12.828 5.226 1.00 80.94 90 VAL A O 1
ATOM 721 N N . LYS A 1 91 ? -2.100 -14.682 5.411 1.00 78.62 91 LYS A N 1
ATOM 722 C CA . LYS A 1 91 ? -1.015 -15.541 5.921 1.00 78.62 91 LYS A CA 1
ATOM 723 C C . LYS A 1 91 ? -0.342 -16.371 4.834 1.00 78.62 91 LYS A C 1
ATOM 725 O O . LYS A 1 91 ? 0.673 -17.014 5.095 1.00 78.62 91 LYS A O 1
ATOM 730 N N . ASP A 1 92 ? -0.933 -16.402 3.647 1.00 82.94 92 ASP A N 1
ATOM 731 C CA . ASP A 1 92 ? -0.430 -17.200 2.546 1.00 82.94 92 ASP A CA 1
ATOM 732 C C . ASP A 1 92 ? 0.762 -16.498 1.883 1.00 82.94 92 ASP A C 1
ATOM 734 O O . ASP A 1 92 ? 0.640 -15.414 1.313 1.00 82.94 92 ASP A O 1
ATOM 738 N N . MET A 1 93 ? 1.937 -17.120 1.976 1.00 79.12 93 MET A N 1
ATOM 739 C CA . MET A 1 93 ? 3.178 -16.586 1.408 1.00 79.12 93 MET A CA 1
ATOM 740 C C . MET A 1 93 ? 3.094 -16.406 -0.109 1.00 79.12 93 MET A C 1
ATOM 742 O O . MET A 1 93 ? 3.687 -15.465 -0.639 1.00 79.12 93 MET A O 1
ATOM 746 N N . ALA A 1 94 ? 2.366 -17.281 -0.811 1.00 77.25 94 ALA A N 1
ATOM 747 C CA . ALA A 1 94 ? 2.182 -17.134 -2.244 1.00 77.25 94 ALA A CA 1
ATOM 748 C C . ALA A 1 94 ? 1.318 -15.907 -2.535 1.00 77.25 94 ALA A C 1
ATOM 750 O O . ALA A 1 94 ? 1.695 -15.132 -3.395 1.00 77.25 94 ALA A O 1
ATOM 751 N N . GLN A 1 95 ? 0.256 -15.645 -1.770 1.00 76.25 95 GLN A N 1
ATOM 752 C CA . GLN A 1 95 ? -0.563 -14.433 -1.928 1.00 76.25 95 GLN A CA 1
ATOM 753 C C . GLN A 1 95 ? 0.179 -13.132 -1.549 1.00 76.25 95 GLN A C 1
ATOM 755 O O . GLN A 1 95 ? -0.092 -12.054 -2.088 1.00 76.25 95 GLN A O 1
ATOM 760 N N . LEU A 1 96 ? 1.137 -13.208 -0.623 1.00 81.06 96 LEU A N 1
ATOM 761 C CA . LEU A 1 96 ? 1.981 -12.069 -0.252 1.00 81.06 96 LEU A CA 1
ATOM 762 C C . LEU A 1 96 ? 2.957 -11.703 -1.383 1.00 81.06 96 LEU A C 1
ATOM 764 O O . LEU A 1 96 ? 3.096 -10.522 -1.706 1.00 81.06 96 LEU A O 1
ATOM 768 N N . LEU A 1 97 ? 3.572 -12.709 -2.018 1.00 77.56 97 LEU A N 1
ATOM 769 C CA . LEU A 1 97 ? 4.560 -12.548 -3.096 1.00 77.56 97 LEU A CA 1
ATOM 770 C C . LEU A 1 97 ? 3.947 -12.456 -4.506 1.00 77.56 97 LEU A C 1
ATOM 772 O O . LEU A 1 97 ? 4.539 -11.859 -5.404 1.00 77.56 97 LEU A O 1
ATOM 776 N N . HIS A 1 98 ? 2.768 -13.039 -4.691 1.00 75.00 98 HIS A N 1
ATOM 777 C CA . HIS A 1 98 ? 1.988 -13.111 -5.924 1.00 75.00 98 HIS A CA 1
ATOM 778 C C . HIS A 1 98 ? 0.535 -12.721 -5.619 1.00 75.00 98 HIS A C 1
ATOM 780 O O . HIS A 1 98 ? -0.337 -13.587 -5.518 1.00 75.00 98 HIS A O 1
ATOM 786 N N . PRO A 1 99 ? 0.271 -11.420 -5.418 1.00 69.75 99 PRO A N 1
ATOM 787 C CA . PRO A 1 99 ? -1.089 -10.928 -5.249 1.00 69.75 99 PRO A CA 1
ATOM 788 C C . PRO A 1 99 ? -1.959 -11.241 -6.473 1.00 69.75 99 PRO A C 1
ATOM 790 O O . PRO A 1 99 ? -1.479 -11.262 -7.609 1.00 69.75 99 PRO A O 1
ATOM 793 N N . ASP A 1 100 ? -3.251 -11.448 -6.224 1.00 68.31 100 ASP A N 1
ATOM 794 C CA . ASP A 1 100 ? -4.249 -11.663 -7.270 1.00 68.31 100 ASP A CA 1
ATOM 795 C C . ASP A 1 100 ? -4.335 -10.466 -8.226 1.00 68.31 100 ASP A C 1
ATOM 797 O O . ASP A 1 100 ? -4.064 -9.320 -7.851 1.00 68.31 100 ASP A O 1
ATOM 801 N N . ALA A 1 101 ? -4.733 -10.720 -9.473 1.00 67.62 101 ALA A N 1
ATOM 802 C CA . ALA A 1 101 ? -4.780 -9.676 -10.497 1.00 67.62 101 ALA A CA 1
ATOM 803 C C . ALA A 1 101 ? -5.730 -8.528 -10.107 1.00 67.62 101 ALA A C 1
ATOM 805 O O . ALA A 1 101 ? -5.428 -7.369 -10.375 1.00 67.62 101 ALA A O 1
ATOM 806 N N . ASP A 1 102 ? -6.825 -8.831 -9.409 1.00 67.44 102 ASP A N 1
ATOM 807 C CA . ASP A 1 102 ? -7.801 -7.842 -8.945 1.00 67.44 102 ASP A CA 1
ATOM 808 C C . ASP A 1 102 ? -7.256 -6.874 -7.880 1.00 67.44 102 ASP A C 1
ATOM 810 O O . ASP A 1 102 ? -7.736 -5.747 -7.779 1.00 67.44 102 ASP A O 1
ATOM 814 N N . ILE A 1 103 ? -6.237 -7.276 -7.110 1.00 69.44 103 ILE A N 1
ATOM 815 C CA . ILE A 1 103 ? -5.616 -6.442 -6.061 1.00 69.44 103 ILE A CA 1
ATOM 816 C C . ILE A 1 103 ? -4.271 -5.840 -6.493 1.00 69.44 103 ILE A C 1
ATOM 818 O O . ILE A 1 103 ? -3.643 -5.103 -5.731 1.00 69.44 103 ILE A O 1
ATOM 822 N N . MET A 1 104 ? -3.820 -6.152 -7.710 1.00 66.06 104 MET A N 1
ATOM 823 C CA . MET A 1 104 ? -2.639 -5.558 -8.328 1.00 66.06 104 MET A CA 1
ATOM 824 C C . MET A 1 104 ? -2.952 -4.164 -8.880 1.00 66.06 104 MET A C 1
ATOM 826 O O . MET A 1 104 ? -4.069 -3.910 -9.333 1.00 66.06 104 MET A O 1
ATOM 830 N N . PRO A 1 105 ? -1.972 -3.248 -8.926 1.00 62.22 105 PRO A N 1
ATOM 831 C CA . PRO A 1 105 ? -2.187 -1.941 -9.521 1.00 62.22 105 PRO A CA 1
ATOM 832 C C . PRO A 1 105 ? -2.463 -2.077 -11.031 1.00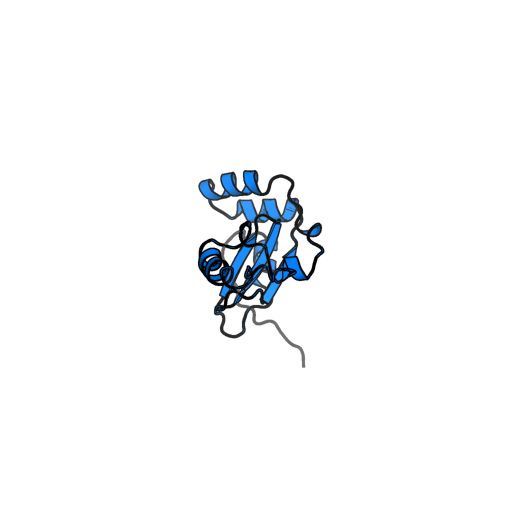 62.22 105 PRO A C 1
ATOM 834 O O . PRO A 1 105 ? -1.844 -2.919 -11.690 1.00 62.22 105 PRO A O 1
ATOM 837 N N . PRO A 1 106 ? -3.322 -1.224 -11.624 1.00 63.75 106 PRO A N 1
ATOM 838 C CA . PRO A 1 106 ? -3.757 -1.344 -13.025 1.00 63.75 106 PRO A CA 1
ATOM 839 C C . PRO A 1 106 ? -2.608 -1.411 -14.044 1.00 63.75 106 PRO A C 1
ATOM 841 O O . PRO A 1 106 ? -2.706 -2.070 -15.081 1.00 63.75 106 PRO A O 1
ATOM 844 N N . VAL A 1 107 ? -1.485 -0.759 -13.721 1.00 59.94 107 VAL A N 1
ATOM 845 C CA . VAL A 1 107 ? -0.256 -0.773 -14.527 1.00 59.94 107 VAL A CA 1
ATOM 846 C C . VAL A 1 107 ? 0.345 -2.178 -14.660 1.00 59.94 107 VAL A C 1
ATOM 848 O O . VAL A 1 107 ? 0.885 -2.508 -15.711 1.00 59.94 107 VAL A O 1
ATOM 851 N N . LEU A 1 108 ? 0.199 -3.028 -13.637 1.00 58.97 108 LEU A N 1
ATOM 852 C CA . LEU A 1 108 ? 0.667 -4.414 -13.649 1.00 58.97 108 LEU A CA 1
ATOM 853 C C . LEU A 1 108 ? -0.422 -5.411 -14.061 1.00 58.97 108 LEU A C 1
ATOM 855 O O . LEU A 1 108 ? -0.093 -6.459 -14.613 1.00 58.97 108 LEU A O 1
ATOM 859 N N . GLN A 1 109 ? -1.708 -5.086 -13.883 1.00 60.56 109 GLN A N 1
ATOM 860 C CA . GLN A 1 109 ? -2.817 -5.927 -14.367 1.00 60.56 109 GLN A CA 1
ATOM 861 C C . GLN A 1 109 ? -2.695 -6.216 -15.871 1.00 60.56 109 GLN A C 1
ATOM 863 O O . GLN A 1 109 ? -2.875 -7.349 -16.316 1.00 60.56 109 GLN A O 1
ATOM 868 N N . SER A 1 110 ? -2.283 -5.206 -16.642 1.00 54.72 110 SER A N 1
ATOM 869 C CA . SER A 1 110 ? -2.031 -5.322 -18.084 1.00 54.72 110 SER A CA 1
ATOM 870 C C . SER A 1 110 ? -0.943 -6.358 -18.421 1.00 54.72 110 SER A C 1
ATOM 872 O O . SER A 1 110 ? -1.038 -7.043 -19.438 1.00 54.72 110 SER A O 1
ATOM 874 N N . ALA A 1 111 ? 0.071 -6.512 -17.561 1.00 51.88 111 ALA A N 1
ATOM 875 C CA . ALA A 1 111 ? 1.159 -7.476 -17.744 1.00 51.88 111 ALA A CA 1
ATOM 876 C C . ALA A 1 111 ? 0.751 -8.916 -17.370 1.00 51.88 111 ALA A C 1
ATOM 878 O O . ALA A 1 111 ? 1.247 -9.874 -17.969 1.00 51.88 111 ALA A O 1
ATOM 879 N N . ILE A 1 112 ? -0.180 -9.078 -16.421 1.00 51.16 112 ILE A N 1
ATOM 880 C CA . ILE A 1 112 ? -0.684 -10.387 -15.969 1.00 51.16 112 ILE A CA 1
ATOM 881 C C . ILE A 1 112 ? -1.737 -10.936 -16.942 1.00 51.16 112 ILE A C 1
ATOM 883 O O . ILE A 1 112 ? -1.686 -12.112 -17.308 1.00 51.16 112 ILE A O 1
ATOM 887 N N . VAL A 1 113 ? -2.647 -10.085 -17.435 1.00 49.81 113 VAL A N 1
ATOM 888 C CA . VAL A 1 113 ? -3.666 -10.471 -18.433 1.00 49.81 113 VAL A CA 1
ATOM 889 C C . VAL A 1 113 ? -3.020 -10.932 -19.749 1.00 49.81 113 VAL A C 1
ATOM 891 O O . VAL A 1 113 ? -3.565 -11.798 -20.432 1.00 49.81 113 VAL A O 1
ATOM 894 N N . GLY A 1 114 ? -1.810 -10.457 -20.064 1.00 46.03 114 GLY A N 1
ATOM 895 C CA . GLY A 1 114 ? -1.019 -10.943 -21.199 1.00 46.03 114 GLY A CA 1
ATOM 896 C C . GLY A 1 114 ? -0.503 -12.388 -21.077 1.00 46.03 114 GLY A C 1
ATOM 897 O O . GLY A 1 114 ? -0.186 -12.992 -22.098 1.00 46.03 114 GLY A O 1
ATOM 898 N N . HIS A 1 115 ? -0.444 -12.973 -19.872 1.00 44.47 115 HIS A N 1
ATOM 899 C CA . HIS A 1 115 ? 0.092 -14.326 -19.648 1.00 44.47 115 HIS A CA 1
ATOM 900 C C . HIS A 1 115 ? -0.967 -15.416 -19.421 1.00 44.47 115 HIS A C 1
ATOM 902 O O . HIS A 1 115 ? -0.619 -16.597 -19.417 1.00 44.47 115 HIS A O 1
ATOM 908 N N . GLN A 1 116 ? -2.257 -15.080 -19.308 1.00 40.56 116 GLN A N 1
ATOM 909 C CA . GLN A 1 116 ? -3.317 -16.083 -19.119 1.00 40.56 116 GLN A CA 1
ATOM 910 C C . GLN A 1 116 ? -4.053 -16.477 -20.414 1.00 40.56 116 GLN A C 1
ATOM 912 O O . GLN A 1 116 ? -5.193 -16.928 -20.373 1.00 40.56 116 GLN A O 1
ATOM 917 N N . GLN A 1 117 ? -3.399 -16.375 -21.576 1.00 42.03 117 GLN A N 1
ATOM 918 C CA . GLN A 1 117 ? -3.879 -17.018 -22.807 1.00 42.03 117 GLN A CA 1
ATOM 919 C C . GLN A 1 117 ? -2.935 -18.131 -23.286 1.00 42.03 117 GLN A C 1
ATOM 921 O O . GLN A 1 117 ? -2.732 -18.302 -24.480 1.00 42.03 117 GLN A O 1
ATOM 926 N N . VAL A 1 118 ? -2.330 -18.911 -22.379 1.00 41.91 118 VAL A N 1
ATOM 927 C CA . VAL A 1 118 ? -1.595 -20.126 -22.793 1.00 41.91 118 VAL A CA 1
ATOM 928 C C . VAL A 1 118 ? -1.736 -21.320 -21.845 1.00 41.91 118 VAL A C 1
ATOM 930 O O . VAL A 1 118 ? -0.890 -22.198 -21.847 1.00 41.91 118 VAL A O 1
ATOM 933 N N . THR A 1 119 ? -2.803 -21.436 -21.052 1.00 44.19 119 THR A N 1
ATOM 934 C CA . THR A 1 119 ? -3.079 -22.687 -20.308 1.00 44.19 119 THR A CA 1
ATOM 935 C C . THR A 1 119 ? -4.573 -22.995 -20.238 1.00 44.19 119 THR A C 1
ATOM 937 O O . THR A 1 119 ? -5.157 -23.248 -19.193 1.00 44.19 119 THR A O 1
ATOM 940 N N . SER A 1 120 ? -5.236 -23.003 -21.392 1.00 40.81 120 SER A N 1
ATOM 941 C CA . SER A 1 120 ? -6.531 -23.677 -21.548 1.00 40.81 120 SER A CA 1
ATOM 942 C C . SER A 1 120 ? -6.601 -24.427 -22.875 1.00 40.81 120 SER A C 1
ATOM 944 O O . SER A 1 120 ? -7.603 -24.397 -23.579 1.00 40.81 120 SER A O 1
ATOM 946 N N . ALA A 1 121 ? -5.544 -25.174 -23.208 1.00 45.53 121 ALA A N 1
ATOM 947 C CA . ALA A 1 121 ? -5.712 -26.368 -24.028 1.00 45.53 121 ALA A CA 1
ATOM 948 C C . ALA A 1 121 ? -6.229 -27.481 -23.105 1.00 45.53 121 ALA A C 1
ATOM 950 O O . ALA A 1 121 ? -5.483 -28.331 -22.626 1.00 45.53 121 ALA A O 1
ATOM 951 N N . SER A 1 122 ? -7.525 -27.408 -22.793 1.00 41.66 122 SER A N 1
ATOM 952 C CA . SER A 1 122 ? -8.263 -28.503 -22.179 1.00 41.66 122 SER A CA 1
ATOM 953 C C . SER A 1 122 ? -8.153 -29.705 -23.111 1.00 41.66 122 SER A C 1
ATOM 955 O O . SER A 1 122 ? -8.665 -29.710 -24.231 1.00 41.66 122 SER A O 1
ATOM 957 N N . GLN A 1 123 ? -7.403 -30.691 -22.644 1.00 49.62 123 GLN A N 1
ATOM 958 C CA . GLN A 1 123 ? -7.203 -31.986 -23.256 1.00 49.62 123 GLN A CA 1
ATOM 959 C C . GLN A 1 123 ? -8.563 -32.651 -23.505 1.00 49.62 123 GLN A C 1
ATOM 961 O O . GLN A 1 123 ? -9.203 -33.159 -22.589 1.00 49.62 123 GLN A O 1
ATOM 966 N N . LYS A 1 124 ? -9.008 -32.639 -24.764 1.00 51.56 124 LYS A N 1
ATOM 967 C CA . LYS A 1 124 ? -10.090 -33.490 -25.267 1.00 51.56 124 LYS A CA 1
ATOM 968 C C . LYS A 1 124 ? -9.552 -34.337 -26.419 1.00 51.56 124 LYS A C 1
ATOM 970 O O . LYS A 1 124 ? -9.715 -33.981 -27.577 1.00 51.56 124 LYS A O 1
ATOM 975 N N . ASN A 1 125 ? -8.910 -35.454 -26.086 1.00 40.66 125 ASN A N 1
ATOM 976 C CA . ASN A 1 125 ? -8.830 -36.617 -26.975 1.00 40.66 125 ASN A CA 1
ATOM 977 C C . ASN A 1 125 ? -9.769 -37.659 -26.353 1.00 40.66 125 ASN A C 1
ATOM 979 O O . ASN A 1 125 ? -9.454 -38.230 -25.315 1.00 40.66 125 ASN A O 1
ATOM 983 N N . SER A 1 126 ? -11.044 -37.665 -26.743 1.00 46.50 126 SER A N 1
ATOM 984 C CA . SER A 1 126 ? -11.594 -38.565 -27.768 1.00 46.50 126 SER A CA 1
ATOM 985 C C . SER A 1 126 ? -11.188 -40.017 -27.546 1.00 46.50 126 SER A C 1
ATOM 987 O O . SER A 1 126 ? -10.183 -40.497 -28.060 1.00 46.50 126 SER A O 1
ATOM 989 N N . THR A 1 127 ? -12.019 -40.698 -26.765 1.00 45.03 127 THR A N 1
ATOM 990 C CA . THR A 1 127 ? -12.201 -42.145 -26.806 1.00 45.03 127 THR A CA 1
ATOM 991 C C . THR A 1 127 ? -12.820 -42.517 -28.154 1.00 45.03 127 THR A C 1
ATOM 993 O O . THR A 1 127 ? -13.853 -41.966 -28.541 1.00 45.03 127 THR A O 1
ATOM 996 N N . SER A 1 128 ? -12.202 -43.447 -28.871 1.00 52.19 128 SER A N 1
ATOM 997 C CA . SER A 1 128 ? -12.831 -44.269 -29.911 1.00 52.19 128 SER A CA 1
ATOM 998 C C . SER A 1 128 ? -12.192 -45.644 -29.878 1.00 52.19 128 SER A C 1
ATOM 1000 O O . SER A 1 128 ? -10.960 -45.693 -29.661 1.00 52.19 128 SER A O 1
#

pLDDT: mean 71.13, std 17.16, range [31.11, 89.62]

Radius of gyration: 18.96 Å; chains: 1; bounding box: 49×62×46 Å